Protein AF-A0A2H9MM82-F1 (afdb_monomer)

Foldseek 3Di:
DVVVLVVVLVVLLVVVVVVLVVPVVVVVCVLVVLLVVLVVLVVVVCVVVDQADPVCVVVPRGPSLVVLVVSLLVQLLCLLLCQLQVVLVVCVVVVNNVVVVPDPHDPVSVLVSSNVSSNVVSVVSSVVSVVCCCPVVVDDDDDDDPVNVVVSVVSSVVSSVNSVVVSVVSVVVVD

Secondary structure (DSSP, 8-state):
-HHHHHHHHHHHHHHHHHHHHH-HHHHHHHHHHHHHHHHHHHHHHHTTS-SB-GGGGGGTSBHHHHHHHHHHHHHHHHHHHHHHHHHHHHHHHTT-HHHHHHSS--HHHHHHHHHHHHHHHHHHHHHHHHHHHHHHH---PPPPPHHHHHHHHHHHHHHHHHHHHHHHHHHHHT-

pLDDT: mean 84.04, std 7.5, range [49.97, 93.38]

Mean predicted aligned error: 6.63 Å

Structure (mmCIF, N/CA/C/O backbone):
data_AF-A0A2H9MM82-F1
#
_entry.id   AF-A0A2H9MM82-F1
#
loop_
_atom_site.group_PDB
_atom_site.id
_atom_site.type_symbol
_atom_site.label_atom_id
_atom_site.label_alt_id
_atom_site.label_comp_id
_atom_site.label_asym_id
_atom_site.label_entity_id
_atom_site.label_seq_id
_atom_site.pdbx_PDB_ins_code
_atom_site.Cartn_x
_atom_site.Cartn_y
_atom_site.Cartn_z
_atom_site.occupancy
_atom_site.B_iso_or_equiv
_atom_site.auth_seq_id
_atom_site.auth_comp_id
_atom_site.auth_asym_id
_atom_site.auth_atom_id
_atom_site.pdbx_PDB_model_num
ATOM 1 N N . MET A 1 1 ? -3.958 -15.577 27.219 1.00 61.44 1 MET A N 1
ATOM 2 C CA . MET A 1 1 ? -3.515 -14.162 27.209 1.00 61.44 1 MET A CA 1
ATOM 3 C C . MET A 1 1 ? -2.791 -13.770 25.916 1.00 61.44 1 MET A C 1
ATOM 5 O O . MET A 1 1 ? -3.346 -12.961 25.195 1.00 61.44 1 MET A O 1
ATOM 9 N N . MET A 1 2 ? -1.621 -14.330 25.552 1.00 60.72 2 MET A N 1
ATOM 10 C CA . MET A 1 2 ? -0.983 -14.024 24.243 1.00 60.72 2 MET A CA 1
ATOM 11 C C . MET A 1 2 ? -1.709 -14.651 23.041 1.00 60.72 2 MET A C 1
ATOM 13 O O . MET A 1 2 ? -1.851 -14.013 22.003 1.00 60.72 2 MET A O 1
ATOM 17 N N . VAL A 1 3 ? -2.210 -15.881 23.194 1.00 71.56 3 VAL A N 1
ATOM 18 C CA . VAL A 1 3 ? -2.953 -16.595 22.136 1.00 71.56 3 VAL A CA 1
ATOM 19 C C . VAL A 1 3 ? -4.253 -15.867 21.771 1.00 71.56 3 VAL A C 1
ATOM 21 O O . VAL A 1 3 ? -4.631 -15.814 20.602 1.00 71.56 3 VAL A O 1
ATOM 24 N N . ASP A 1 4 ? -4.900 -15.236 22.754 1.00 78.06 4 ASP A N 1
ATOM 25 C CA . ASP A 1 4 ? -6.118 -14.451 22.537 1.00 78.06 4 ASP A CA 1
ATOM 26 C C . ASP A 1 4 ? -5.850 -13.202 21.693 1.00 78.06 4 ASP A C 1
ATOM 28 O O . ASP A 1 4 ? -6.640 -12.885 20.807 1.00 78.06 4 ASP A O 1
ATOM 32 N N . GLU A 1 5 ? -4.721 -12.520 21.909 1.00 78.44 5 GLU A N 1
ATOM 33 C CA . GLU A 1 5 ? -4.333 -11.348 21.113 1.00 78.44 5 GLU A CA 1
ATOM 34 C C . GLU A 1 5 ? -4.031 -11.726 19.658 1.00 78.44 5 GLU A C 1
ATOM 36 O O . GLU A 1 5 ? -4.500 -11.053 18.743 1.00 78.44 5 GLU A O 1
ATOM 41 N N . ILE A 1 6 ? -3.343 -12.850 19.420 1.00 81.44 6 ILE A N 1
ATOM 42 C CA . ILE A 1 6 ? -3.103 -13.362 18.059 1.00 81.44 6 ILE A CA 1
ATOM 43 C C . ILE A 1 6 ? -4.431 -13.694 17.369 1.00 81.44 6 ILE A C 1
ATOM 45 O O . ILE A 1 6 ? -4.636 -13.361 16.199 1.00 81.44 6 ILE A O 1
ATOM 49 N N . ARG A 1 7 ? -5.376 -14.303 18.099 1.00 85.12 7 ARG A N 1
ATOM 50 C CA . ARG A 1 7 ? -6.712 -14.582 17.564 1.00 85.12 7 ARG A CA 1
ATOM 51 C C . ARG A 1 7 ? -7.434 -13.293 17.180 1.00 85.12 7 ARG A C 1
ATOM 53 O O . ARG A 1 7 ? -8.048 -13.251 16.117 1.00 85.12 7 ARG A O 1
ATOM 60 N N . LYS A 1 8 ? 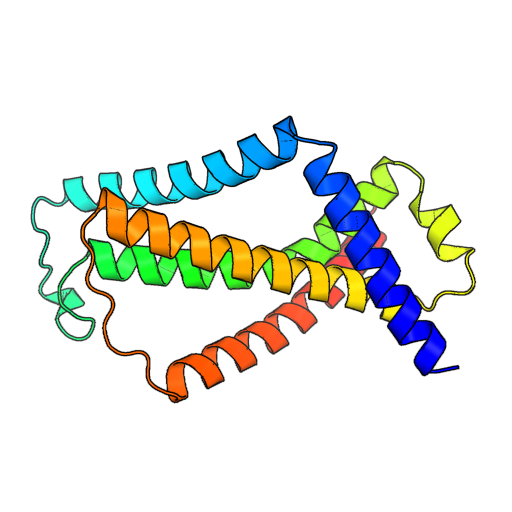-7.344 -12.244 18.004 1.00 85.62 8 LYS A N 1
ATOM 61 C CA . LYS A 1 8 ? -7.934 -10.929 17.705 1.00 85.62 8 LYS A CA 1
ATOM 62 C C . LYS A 1 8 ? -7.356 -10.341 16.420 1.00 85.62 8 LYS A C 1
ATOM 64 O O . LYS A 1 8 ? -8.144 -9.937 15.572 1.00 85.62 8 LYS A O 1
ATOM 69 N N . VAL A 1 9 ? -6.035 -10.382 16.221 1.00 85.69 9 VAL A N 1
ATOM 70 C CA . VAL A 1 9 ? -5.399 -9.941 14.961 1.00 85.69 9 VAL A CA 1
ATOM 71 C C . VAL A 1 9 ? -6.017 -10.651 13.753 1.00 85.69 9 VAL A C 1
ATOM 73 O O . VAL A 1 9 ? -6.421 -9.998 12.794 1.00 85.69 9 VAL A O 1
ATOM 76 N N . GLY A 1 10 ? -6.181 -11.976 13.821 1.00 85.88 10 GLY A N 1
ATOM 77 C CA . GLY A 1 10 ? -6.835 -12.743 12.755 1.00 85.88 10 GLY A CA 1
ATOM 78 C C . GLY A 1 10 ? -8.291 -12.328 12.497 1.00 85.88 10 GLY A C 1
ATOM 79 O O . GLY A 1 10 ? -8.729 -12.290 11.347 1.00 85.88 10 GLY A O 1
ATOM 80 N N . VAL A 1 11 ? -9.043 -11.971 13.545 1.00 88.06 11 VAL A N 1
ATOM 81 C CA . VAL A 1 11 ? -10.419 -11.463 13.406 1.00 88.06 11 VAL A CA 1
ATOM 82 C C . VAL A 1 11 ? -10.447 -10.088 12.736 1.00 88.06 11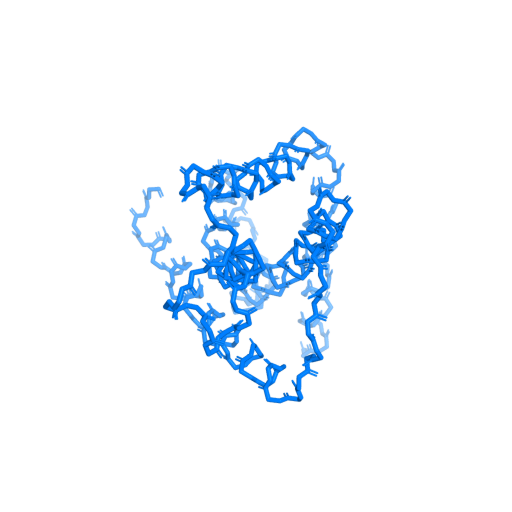 VAL A C 1
ATOM 84 O O . VAL A 1 11 ? -11.281 -9.885 11.853 1.00 88.06 11 VAL A O 1
ATOM 87 N N . PHE A 1 12 ? -9.537 -9.178 13.095 1.00 86.00 12 PHE A N 1
ATOM 88 C CA . PHE A 1 12 ? -9.406 -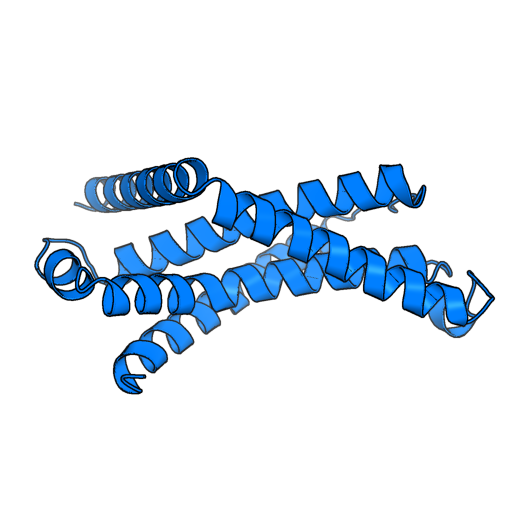7.871 12.438 1.00 86.00 12 PHE A CA 1
ATOM 89 C C . PHE A 1 12 ? -9.103 -8.033 10.946 1.00 86.00 12 PHE A C 1
ATOM 91 O O . PHE A 1 12 ? -9.839 -7.511 10.117 1.00 86.00 12 PHE A O 1
ATOM 98 N N . ILE A 1 13 ? -8.137 -8.884 10.593 1.00 87.19 13 ILE A N 1
ATOM 99 C CA . ILE A 1 13 ? -7.808 -9.167 9.189 1.00 87.19 13 ILE A CA 1
ATOM 100 C C . ILE A 1 13 ? -9.031 -9.710 8.436 1.00 87.19 13 ILE A C 1
ATOM 102 O O . ILE A 1 13 ? -9.354 -9.245 7.343 1.00 87.19 13 ILE A O 1
ATOM 106 N N . LYS A 1 14 ? -9.764 -10.669 9.019 1.00 89.69 14 LYS A N 1
ATOM 107 C CA . LYS A 1 14 ? -10.983 -11.219 8.403 1.00 89.69 14 LYS A CA 1
ATOM 108 C C . LYS A 1 14 ? -12.066 -10.151 8.213 1.00 89.69 14 LYS A C 1
ATOM 110 O O . LYS A 1 14 ? -12.764 -10.166 7.198 1.00 89.69 14 LYS A O 1
ATOM 115 N N . ARG A 1 15 ? -12.225 -9.247 9.183 1.00 89.19 15 ARG A N 1
ATOM 116 C CA . ARG A 1 15 ? -13.144 -8.105 9.110 1.00 89.19 15 ARG A CA 1
ATOM 117 C C . ARG A 1 15 ? -12.761 -7.189 7.951 1.00 89.19 15 ARG A C 1
ATOM 119 O O . ARG A 1 15 ? -13.624 -6.895 7.129 1.00 89.19 15 ARG A O 1
ATOM 126 N N . ASP A 1 16 ? -11.494 -6.807 7.853 1.00 86.12 16 ASP A N 1
ATOM 127 C CA . ASP A 1 16 ? -11.012 -5.874 6.832 1.00 86.12 16 ASP A CA 1
ATOM 128 C C . ASP A 1 16 ? -11.130 -6.475 5.422 1.00 86.12 16 ASP A C 1
ATOM 130 O O . ASP A 1 16 ? -11.606 -5.811 4.502 1.00 86.12 16 ASP A O 1
ATOM 134 N N . PHE A 1 17 ? -10.865 -7.776 5.259 1.00 86.38 17 PHE A N 1
ATOM 135 C CA . PHE A 1 17 ? -11.171 -8.485 4.011 1.00 86.38 17 PHE A CA 1
ATOM 136 C C . PHE A 1 17 ? -12.664 -8.481 3.677 1.00 86.38 17 PHE A C 1
ATOM 138 O O . PHE A 1 17 ? -13.043 -8.263 2.527 1.00 86.38 17 PHE A O 1
ATOM 145 N N . ARG A 1 18 ? -13.539 -8.711 4.661 1.00 89.06 18 ARG A N 1
ATOM 146 C CA . ARG A 1 18 ? -14.989 -8.684 4.431 1.00 89.06 18 ARG A CA 1
ATOM 147 C C . ARG A 1 18 ? -15.458 -7.297 3.995 1.00 89.06 18 ARG A C 1
ATOM 149 O O . ARG A 1 18 ? -16.291 -7.211 3.096 1.00 89.06 18 ARG A O 1
ATOM 156 N N . ILE A 1 19 ? -14.921 -6.236 4.594 1.00 86.25 19 ILE A N 1
ATOM 157 C CA . ILE A 1 19 ? -15.172 -4.849 4.184 1.00 86.25 19 ILE A CA 1
ATOM 158 C C . ILE A 1 19 ? -14.731 -4.671 2.729 1.00 86.25 19 ILE A C 1
ATOM 160 O O . ILE A 1 19 ? -15.543 -4.289 1.889 1.00 86.25 19 ILE A O 1
ATOM 164 N N . LEU A 1 20 ? -13.497 -5.059 2.408 1.00 84.50 20 LEU A N 1
ATOM 165 C CA . LEU A 1 20 ? -12.929 -4.950 1.068 1.00 84.50 20 LEU A CA 1
ATOM 166 C C . LEU A 1 20 ? -13.802 -5.633 -0.005 1.00 84.50 20 LEU A C 1
ATOM 168 O O . LEU A 1 20 ? -14.089 -5.037 -1.040 1.00 84.50 20 LEU A O 1
ATOM 172 N N . PHE A 1 21 ? -14.285 -6.852 0.256 1.00 84.69 21 PHE A N 1
ATOM 173 C CA . PHE A 1 21 ? -15.160 -7.580 -0.674 1.00 84.69 21 PHE A CA 1
ATOM 174 C C . PHE A 1 21 ? -16.596 -7.040 -0.735 1.00 84.69 21 PHE A C 1
ATOM 176 O O . PHE A 1 21 ? -17.262 -7.196 -1.760 1.00 84.69 21 PHE A O 1
ATOM 183 N N . THR A 1 22 ? -17.087 -6.417 0.340 1.00 90.12 22 THR A N 1
ATOM 184 C CA . THR A 1 22 ? -18.432 -5.820 0.377 1.00 90.12 22 THR A CA 1
ATOM 185 C C . THR A 1 22 ? -18.464 -4.520 -0.427 1.00 90.12 22 THR A C 1
ATOM 187 O O . THR A 1 22 ? -19.365 -4.313 -1.240 1.00 90.12 22 THR A O 1
ATOM 190 N N . TYR A 1 23 ? -17.444 -3.671 -0.278 1.00 85.19 23 TYR A N 1
ATOM 191 C CA . TYR A 1 23 ? -17.306 -2.409 -1.010 1.00 85.19 23 TYR A CA 1
ATOM 192 C C . TYR A 1 23 ? -16.661 -2.619 -2.384 1.00 85.19 23 TYR A C 1
ATOM 194 O O . TYR A 1 23 ? -15.590 -2.093 -2.689 1.00 85.19 23 TYR A O 1
ATOM 202 N N . ARG A 1 24 ? -17.358 -3.369 -3.244 1.00 87.31 24 ARG A N 1
ATOM 203 C CA . ARG A 1 24 ? -16.904 -3.749 -4.593 1.00 87.31 24 ARG A CA 1
ATOM 204 C C . ARG A 1 24 ? -16.424 -2.569 -5.438 1.00 87.31 24 ARG A C 1
ATOM 206 O O . ARG A 1 24 ? -15.426 -2.702 -6.131 1.00 87.31 24 ARG A O 1
ATOM 213 N N . LEU A 1 25 ? -17.101 -1.420 -5.360 1.00 89.50 25 LEU A N 1
ATOM 214 C CA . LEU A 1 25 ? -16.710 -0.225 -6.112 1.00 89.50 25 LEU A CA 1
ATOM 215 C C . LEU A 1 25 ? -15.373 0.336 -5.618 1.00 89.50 25 LEU A C 1
ATOM 217 O O . LEU A 1 25 ? -14.491 0.594 -6.428 1.00 89.50 25 LEU A O 1
ATOM 221 N N . ALA A 1 26 ? -15.192 0.470 -4.302 1.00 85.19 26 ALA A N 1
ATOM 222 C CA . ALA A 1 26 ? -13.936 0.954 -3.729 1.00 85.19 26 ALA A CA 1
ATOM 223 C C . ALA A 1 26 ? -12.771 0.011 -4.062 1.00 85.19 26 ALA A C 1
ATOM 225 O O . ALA A 1 26 ? -11.701 0.469 -4.458 1.00 85.19 26 ALA A O 1
ATOM 226 N N . PHE A 1 27 ? -13.014 -1.300 -3.975 1.00 84.50 27 PHE A N 1
ATOM 227 C CA . PHE A 1 27 ? -12.074 -2.328 -4.406 1.00 84.50 27 PHE A CA 1
ATOM 228 C C . PHE A 1 27 ? -11.697 -2.139 -5.879 1.00 84.50 27 PHE A C 1
ATOM 230 O O . PHE A 1 27 ? -10.539 -1.868 -6.181 1.00 84.50 27 PHE A O 1
ATOM 237 N N . SER A 1 28 ? -12.663 -2.197 -6.799 1.00 88.25 28 SER A N 1
ATOM 238 C CA . SER A 1 28 ? -12.408 -2.072 -8.237 1.00 88.25 28 SER A CA 1
ATOM 239 C C . SER A 1 28 ? -11.695 -0.771 -8.604 1.00 88.25 28 SER A C 1
ATOM 241 O O . SER A 1 28 ? -10.751 -0.811 -9.388 1.00 88.25 28 SER A O 1
ATOM 243 N N . THR A 1 29 ? -12.077 0.363 -8.014 1.00 89.50 29 THR A N 1
ATOM 244 C CA . THR A 1 29 ? -11.416 1.653 -8.259 1.00 89.50 29 THR A CA 1
ATOM 245 C C . THR A 1 29 ? -9.973 1.661 -7.760 1.00 89.50 29 THR A C 1
ATOM 247 O O . THR A 1 29 ? -9.104 2.183 -8.453 1.00 89.50 29 THR A O 1
ATOM 250 N N . ALA A 1 30 ? -9.683 1.052 -6.606 1.00 85.88 30 ALA A N 1
ATOM 251 C CA . ALA A 1 30 ? -8.314 0.930 -6.108 1.00 85.88 30 ALA A CA 1
ATOM 252 C C . ALA A 1 30 ? -7.444 0.083 -7.052 1.00 85.88 30 ALA A C 1
ATOM 254 O O . ALA A 1 30 ? -6.342 0.500 -7.408 1.00 85.88 30 ALA A O 1
ATOM 255 N N . PHE A 1 31 ? -7.955 -1.062 -7.522 1.00 84.31 31 PHE A N 1
ATOM 256 C CA . PHE A 1 31 ? -7.228 -1.918 -8.470 1.00 84.31 31 PHE A CA 1
ATOM 257 C C . PHE A 1 31 ? -7.005 -1.242 -9.814 1.00 84.31 31 PHE A C 1
ATOM 259 O O . PHE A 1 31 ? -5.883 -1.240 -10.321 1.00 84.31 31 PHE A O 1
ATOM 266 N N . LEU A 1 32 ? -8.050 -0.636 -10.377 1.00 90.25 32 LEU A N 1
ATOM 267 C CA . LEU A 1 32 ? -7.932 0.114 -11.620 1.00 90.25 32 LEU A CA 1
ATOM 268 C C . LEU A 1 32 ? -6.944 1.265 -11.460 1.00 90.25 32 LEU A C 1
ATOM 270 O O . LEU A 1 32 ? -6.098 1.435 -12.325 1.00 90.25 32 LEU A O 1
ATOM 274 N N . GLY A 1 33 ? -6.981 2.000 -10.348 1.00 89.44 33 GLY A N 1
ATOM 275 C CA . GLY A 1 33 ? -6.048 3.093 -10.081 1.00 89.44 33 GLY A CA 1
ATOM 276 C C . GLY A 1 33 ? -4.585 2.647 -10.107 1.00 89.44 33 GLY A C 1
ATOM 277 O O . GLY A 1 33 ? -3.763 3.295 -10.751 1.00 89.44 33 GLY A O 1
ATOM 278 N N . ILE A 1 34 ? -4.269 1.514 -9.475 1.00 86.56 34 ILE A N 1
ATOM 279 C CA . ILE A 1 34 ? -2.913 0.943 -9.467 1.00 86.56 34 ILE A CA 1
ATOM 280 C C . ILE A 1 34 ? -2.473 0.546 -10.887 1.00 86.56 34 ILE A C 1
ATOM 282 O O . ILE A 1 34 ? -1.362 0.869 -11.306 1.00 86.56 34 ILE A O 1
ATOM 286 N N . ILE A 1 35 ? -3.354 -0.100 -11.656 1.00 87.31 35 ILE A N 1
ATOM 287 C CA . ILE A 1 35 ? -3.071 -0.503 -13.041 1.00 87.31 35 ILE A CA 1
ATOM 288 C C . ILE A 1 35 ? -2.895 0.729 -13.937 1.00 87.31 35 ILE A C 1
ATOM 290 O O . ILE A 1 35 ? -1.900 0.831 -14.647 1.00 87.31 35 ILE A O 1
ATOM 294 N N . PHE A 1 36 ? -3.814 1.694 -13.879 1.00 90.19 36 PHE A N 1
ATOM 295 C CA . PHE A 1 36 ? -3.733 2.939 -14.644 1.00 90.19 36 PHE A CA 1
ATOM 296 C C . PHE A 1 36 ? -2.465 3.727 -14.319 1.00 90.19 36 PHE A C 1
ATOM 298 O O . PHE A 1 36 ? -1.856 4.281 -15.230 1.00 90.19 36 PHE A O 1
ATOM 305 N N . ASN A 1 37 ? -2.034 3.749 -13.055 1.00 88.38 37 ASN A N 1
ATOM 306 C CA . ASN A 1 37 ? -0.778 4.383 -12.666 1.00 88.38 37 ASN A CA 1
ATOM 307 C C . ASN A 1 37 ? 0.429 3.711 -13.339 1.00 88.38 37 ASN A C 1
ATOM 309 O O . ASN A 1 37 ? 1.276 4.407 -13.898 1.00 88.38 37 ASN A O 1
ATOM 313 N N . LEU A 1 38 ? 0.471 2.374 -13.366 1.00 85.62 38 LEU A N 1
ATOM 314 C CA . LEU A 1 38 ? 1.509 1.638 -14.088 1.00 85.62 38 LEU A CA 1
ATOM 315 C C . LEU A 1 38 ? 1.478 1.956 -15.590 1.00 85.62 38 LEU A C 1
ATOM 317 O O . LEU A 1 38 ? 2.514 2.278 -16.168 1.00 85.62 38 LEU A O 1
ATOM 321 N N . PHE A 1 39 ? 0.302 1.906 -16.221 1.00 87.12 39 PHE A N 1
ATOM 322 C CA . PHE A 1 39 ? 0.145 2.235 -17.641 1.00 87.12 39 PHE A CA 1
ATOM 323 C C . PHE A 1 39 ? 0.626 3.649 -17.950 1.00 87.12 39 PHE A C 1
ATOM 325 O O . PHE A 1 39 ? 1.362 3.842 -18.912 1.00 87.12 39 PHE A O 1
ATOM 332 N N . TYR A 1 40 ? 0.257 4.624 -17.123 1.00 88.19 40 TYR A N 1
ATOM 333 C CA . TYR A 1 40 ? 0.708 6.002 -17.264 1.00 88.19 40 TYR A CA 1
ATOM 334 C C . TYR A 1 40 ? 2.239 6.102 -17.247 1.00 88.19 40 TYR A C 1
ATOM 336 O O . TYR A 1 40 ? 2.819 6.725 -18.134 1.00 88.19 40 TYR A O 1
ATOM 344 N N . LEU A 1 41 ? 2.901 5.441 -16.292 1.00 83.50 41 LEU A N 1
ATOM 345 C CA . LEU A 1 41 ? 4.364 5.439 -16.191 1.00 83.50 41 LEU A CA 1
ATOM 346 C C . LEU A 1 41 ? 5.034 4.771 -17.399 1.00 83.50 41 LEU A C 1
ATOM 348 O O . LEU A 1 41 ? 6.036 5.277 -17.905 1.00 83.50 41 LEU A O 1
ATOM 352 N N . VAL A 1 42 ? 4.481 3.659 -17.889 1.00 82.19 42 VAL A N 1
ATOM 353 C CA . VAL A 1 42 ? 5.027 2.965 -19.064 1.00 82.19 42 VAL A CA 1
ATOM 354 C C . VAL A 1 42 ? 4.813 3.776 -20.344 1.00 82.19 42 VAL A C 1
ATOM 356 O O . VAL A 1 42 ? 5.738 3.898 -21.146 1.00 82.19 42 VAL A O 1
ATOM 359 N N . LEU A 1 43 ? 3.634 4.378 -20.526 1.00 83.19 43 LEU A N 1
ATOM 360 C CA . LEU A 1 43 ? 3.351 5.259 -21.661 1.00 83.19 43 LEU A CA 1
ATOM 361 C C . LEU A 1 43 ? 4.281 6.471 -21.659 1.00 83.19 43 LEU A C 1
ATOM 363 O O . LEU A 1 43 ? 4.870 6.783 -22.692 1.00 83.19 43 LEU A O 1
ATOM 367 N N . PHE A 1 44 ? 4.486 7.094 -20.49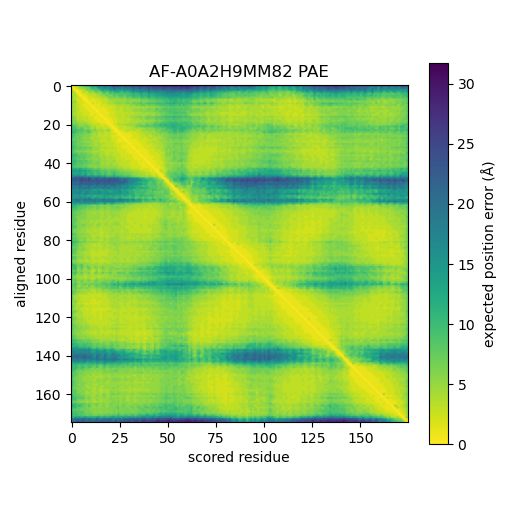9 1.00 82.44 44 PHE A N 1
ATOM 368 C CA . PHE A 1 44 ? 5.462 8.169 -20.340 1.00 82.44 44 PHE A CA 1
ATOM 369 C C . PHE A 1 44 ? 6.871 7.714 -20.745 1.00 82.44 44 PHE A C 1
ATOM 371 O O . PHE A 1 44 ? 7.565 8.407 -21.482 1.00 82.44 44 PHE A O 1
ATOM 378 N N . GLY A 1 45 ? 7.263 6.502 -20.351 1.00 77.00 45 GLY A N 1
ATOM 379 C CA . GLY A 1 45 ? 8.499 5.861 -20.792 1.00 77.00 45 GLY A CA 1
ATOM 380 C C . GLY A 1 45 ? 8.641 5.698 -22.295 1.00 77.00 45 GLY A C 1
ATOM 381 O O . GLY A 1 45 ? 9.688 5.986 -22.870 1.00 77.00 45 GLY A O 1
ATOM 382 N N . SER A 1 46 ? 7.568 5.254 -22.943 1.00 74.62 46 SER A N 1
ATOM 383 C CA . SER A 1 46 ? 7.557 5.020 -24.386 1.00 74.62 46 SER A CA 1
ATOM 384 C C . SER A 1 46 ? 7.748 6.301 -25.210 1.00 74.62 46 SER A C 1
ATOM 386 O O . SER A 1 46 ? 8.203 6.224 -26.349 1.00 74.62 46 SER A O 1
ATOM 388 N N . MET A 1 47 ? 7.495 7.483 -24.629 1.00 76.38 47 MET A N 1
ATOM 389 C CA . MET A 1 47 ? 7.728 8.774 -25.292 1.00 76.38 47 MET A CA 1
ATOM 390 C C . MET A 1 47 ? 9.209 9.033 -25.599 1.00 76.38 47 MET A C 1
ATOM 392 O O . MET A 1 47 ? 9.512 9.783 -26.523 1.00 76.38 47 MET A O 1
ATOM 396 N N . PHE A 1 48 ? 10.134 8.399 -24.873 1.00 73.06 48 PHE A N 1
ATOM 397 C CA . PHE A 1 48 ? 11.574 8.542 -25.109 1.00 73.06 48 PHE A CA 1
ATOM 398 C C . PHE A 1 48 ? 12.079 7.736 -26.321 1.00 73.06 48 PHE A C 1
ATOM 400 O O . PHE A 1 48 ? 13.265 7.790 -26.642 1.00 73.06 48 PHE A O 1
ATOM 407 N N . GLY A 1 49 ? 11.198 7.009 -27.022 1.00 62.12 49 GLY A N 1
ATOM 408 C CA . GLY A 1 49 ? 11.442 6.407 -28.341 1.00 62.12 49 GLY A CA 1
ATOM 409 C C . GLY A 1 49 ? 12.393 5.205 -28.370 1.00 62.12 49 GLY A C 1
ATOM 410 O O . GLY A 1 49 ? 12.310 4.393 -29.287 1.00 62.12 49 GLY A O 1
ATOM 411 N N . SER A 1 50 ? 13.254 5.047 -27.364 1.00 63.94 50 SER A N 1
ATOM 412 C CA . SER A 1 50 ? 14.200 3.937 -27.238 1.00 63.94 50 SER A CA 1
ATOM 413 C C . SER A 1 50 ? 13.886 3.128 -25.987 1.00 63.94 50 SER A C 1
ATOM 415 O O . SER A 1 50 ? 13.866 3.661 -24.880 1.00 63.94 50 SER A O 1
ATOM 417 N N . ARG A 1 51 ? 13.640 1.828 -26.168 1.00 65.06 51 ARG A N 1
ATOM 418 C CA . ARG A 1 51 ? 13.426 0.884 -25.061 1.00 65.06 51 ARG A CA 1
ATOM 419 C C . ARG A 1 51 ? 14.709 0.648 -24.256 1.00 65.06 51 ARG A C 1
ATOM 421 O O . ARG A 1 51 ? 14.644 0.381 -23.058 1.00 65.06 51 ARG A O 1
ATOM 428 N N . GLU A 1 52 ? 15.851 0.807 -24.921 1.00 64.69 52 GLU A N 1
ATOM 429 C CA . GLU A 1 52 ? 17.178 0.678 -24.337 1.00 64.69 52 GLU A CA 1
ATOM 430 C C . GLU A 1 52 ? 17.795 2.052 -24.080 1.00 64.69 52 GLU A C 1
ATOM 432 O O . GLU A 1 52 ? 18.005 2.844 -24.999 1.00 64.69 52 GLU A O 1
ATOM 437 N N . LEU A 1 53 ? 18.091 2.335 -22.813 1.00 70.56 53 LEU A N 1
ATOM 438 C CA . LEU A 1 53 ? 18.861 3.509 -22.412 1.00 70.56 53 LEU A CA 1
ATOM 439 C C . LEU A 1 53 ? 20.248 3.059 -21.957 1.00 70.56 53 LEU A C 1
ATOM 441 O O . LEU A 1 53 ? 20.368 2.230 -21.055 1.00 70.56 53 LEU A O 1
ATOM 445 N N . SER A 1 54 ? 21.303 3.688 -22.481 1.00 70.56 54 SER A N 1
ATOM 446 C CA . SER A 1 54 ? 22.689 3.399 -22.076 1.00 70.56 54 SER A CA 1
ATOM 447 C C . SER A 1 54 ? 22.926 3.599 -20.572 1.00 70.56 54 SER A C 1
ATOM 449 O O . SER A 1 54 ? 23.742 2.909 -19.971 1.00 70.56 54 SER A O 1
ATOM 451 N N . ALA A 1 55 ? 22.171 4.496 -19.928 1.00 73.62 55 ALA A N 1
ATOM 452 C CA . ALA A 1 55 ? 22.220 4.698 -18.478 1.00 73.62 55 ALA A CA 1
ATOM 453 C C . ALA A 1 55 ? 21.662 3.507 -17.666 1.00 73.62 55 ALA A C 1
ATOM 455 O O . ALA A 1 55 ? 21.990 3.361 -16.491 1.00 73.62 55 ALA A O 1
ATOM 456 N N . LEU A 1 56 ? 20.834 2.652 -18.278 1.00 72.88 56 LEU A N 1
ATOM 457 C CA . LEU A 1 56 ? 20.192 1.500 -17.639 1.00 72.88 56 LEU A CA 1
ATOM 458 C C . LEU A 1 56 ? 20.882 0.162 -17.926 1.00 72.88 56 LEU A C 1
ATOM 460 O O . LEU A 1 56 ? 20.447 -0.860 -17.398 1.00 72.88 56 LEU A O 1
ATOM 464 N N . LEU A 1 57 ? 21.985 0.153 -18.678 1.00 72.81 57 LEU A N 1
ATOM 465 C CA . LEU A 1 57 ? 22.812 -1.039 -18.907 1.00 72.81 57 LEU A CA 1
ATOM 466 C C . LEU A 1 57 ? 23.127 -1.849 -17.627 1.00 72.81 57 LEU A C 1
ATOM 468 O O . LEU A 1 57 ? 22.943 -3.066 -17.663 1.00 72.81 57 LEU A O 1
ATOM 472 N N . PRO A 1 58 ? 23.509 -1.247 -16.476 1.00 76.06 58 PRO A N 1
ATOM 473 C CA . PRO A 1 58 ? 23.761 -2.019 -15.252 1.00 76.06 58 PRO A CA 1
ATOM 474 C C . PRO A 1 58 ? 22.500 -2.624 -14.605 1.00 76.06 58 PRO A C 1
ATOM 476 O O . PRO A 1 58 ? 22.621 -3.486 -13.740 1.00 76.06 58 PRO A O 1
ATOM 479 N N . TYR A 1 59 ? 21.301 -2.201 -15.016 1.00 70.00 59 TYR A N 1
ATOM 480 C CA . TYR A 1 59 ? 20.012 -2.642 -14.466 1.00 70.00 59 TYR A CA 1
ATOM 481 C C . TYR A 1 59 ? 19.192 -3.504 -15.442 1.00 70.00 59 TYR A C 1
ATOM 483 O O . TYR A 1 59 ? 18.034 -3.805 -15.161 1.00 70.00 59 TYR A O 1
ATOM 491 N N . GLY A 1 60 ? 19.780 -3.913 -16.573 1.00 69.25 60 GLY A N 1
ATOM 492 C CA . GLY A 1 60 ? 19.137 -4.767 -17.580 1.00 69.25 60 GLY A CA 1
ATOM 493 C C . GLY A 1 60 ? 18.732 -4.058 -18.876 1.00 69.25 60 GLY A C 1
ATOM 494 O O . GLY A 1 60 ? 18.172 -4.701 -19.755 1.00 69.25 60 GLY A O 1
ATOM 495 N N . GLY A 1 61 ? 19.015 -2.760 -19.021 1.00 70.25 61 GLY A N 1
ATOM 496 C CA . GLY A 1 61 ? 18.859 -2.006 -20.272 1.00 70.25 61 GLY A CA 1
ATOM 497 C C . GLY A 1 61 ? 17.420 -1.626 -20.641 1.00 70.25 61 GLY A C 1
ATOM 498 O O . GLY A 1 61 ? 17.226 -0.548 -21.194 1.00 70.25 61 GLY A O 1
ATOM 499 N N . ASP A 1 62 ? 16.420 -2.441 -20.287 1.00 79.62 62 ASP A N 1
ATOM 500 C CA . ASP A 1 62 ? 15.005 -2.188 -20.590 1.00 79.62 62 ASP A CA 1
ATOM 501 C C . ASP A 1 62 ? 14.364 -1.217 -19.589 1.00 79.62 62 ASP A C 1
ATOM 503 O O . ASP A 1 62 ? 14.116 -1.541 -18.421 1.00 79.62 62 ASP A O 1
ATOM 507 N N . PHE A 1 63 ? 14.033 -0.023 -20.075 1.00 80.94 63 PHE A N 1
ATOM 508 C CA . PHE A 1 63 ? 13.373 1.017 -19.292 1.00 80.94 63 PHE A CA 1
ATOM 509 C C . PHE A 1 63 ? 12.035 0.559 -18.695 1.00 80.94 63 PHE A C 1
ATOM 511 O O . PHE A 1 63 ? 11.722 0.877 -17.545 1.00 80.94 63 PHE A O 1
ATOM 518 N N . ILE A 1 64 ? 11.249 -0.210 -19.456 1.00 81.00 64 ILE A N 1
ATOM 519 C CA . ILE A 1 64 ? 9.915 -0.658 -19.033 1.00 81.00 64 ILE A CA 1
ATOM 520 C C . ILE A 1 64 ? 10.041 -1.603 -17.840 1.00 81.00 64 ILE A C 1
ATOM 522 O O . ILE A 1 64 ? 9.356 -1.427 -16.833 1.00 81.00 64 ILE A O 1
ATOM 526 N N . SER A 1 65 ? 10.964 -2.561 -17.926 1.00 82.06 65 SER A N 1
ATOM 527 C CA . SER A 1 65 ? 11.275 -3.487 -16.837 1.00 82.06 65 SER A CA 1
ATOM 528 C C . SER A 1 65 ? 11.736 -2.754 -15.575 1.00 82.06 65 SER A C 1
ATOM 530 O O . SER A 1 65 ? 11.266 -3.057 -14.477 1.00 82.06 65 SER A O 1
ATOM 532 N N . TYR A 1 66 ? 12.599 -1.745 -15.725 1.00 83.19 66 TYR A N 1
ATOM 533 C CA . TYR A 1 66 ? 13.103 -0.952 -14.604 1.00 83.19 66 TYR A CA 1
ATOM 534 C C . TYR A 1 66 ? 11.996 -0.175 -13.883 1.00 83.19 66 TYR A C 1
ATOM 536 O O . TYR A 1 66 ? 11.854 -0.289 -12.662 1.00 83.19 66 TYR A O 1
ATOM 544 N N . ILE A 1 67 ? 11.176 0.576 -14.626 1.00 84.81 67 ILE A N 1
ATOM 545 C CA . ILE A 1 67 ? 10.054 1.324 -14.044 1.00 84.81 67 ILE A CA 1
ATOM 546 C C . ILE A 1 67 ? 9.052 0.390 -13.385 1.00 84.81 67 ILE A C 1
ATOM 548 O O . ILE A 1 67 ? 8.547 0.705 -12.310 1.00 84.81 67 ILE A O 1
ATOM 552 N N . LEU A 1 68 ? 8.762 -0.750 -14.006 1.00 85.62 68 LEU A N 1
ATOM 553 C CA . LEU A 1 68 ? 7.773 -1.680 -13.489 1.00 85.62 68 LEU A CA 1
ATOM 554 C C . LEU A 1 68 ? 8.215 -2.265 -12.143 1.00 85.62 68 LEU A C 1
ATOM 556 O O . LEU A 1 68 ? 7.459 -2.210 -11.176 1.00 85.62 68 LEU A O 1
ATOM 560 N N . VAL A 1 69 ? 9.459 -2.739 -12.039 1.00 86.81 69 VAL A N 1
ATOM 561 C CA . VAL A 1 69 ? 10.015 -3.244 -10.772 1.00 86.81 69 VAL A CA 1
ATOM 562 C C . VAL A 1 69 ? 10.091 -2.133 -9.720 1.00 86.81 69 VAL A C 1
ATOM 564 O O . VAL A 1 69 ? 9.703 -2.350 -8.570 1.00 86.81 69 VAL A O 1
ATOM 567 N N . GLY A 1 70 ? 10.530 -0.932 -10.107 1.00 87.44 70 GLY A N 1
ATOM 568 C CA . GLY A 1 70 ? 10.598 0.224 -9.212 1.00 87.44 70 GLY A CA 1
ATOM 569 C C . GLY A 1 70 ? 9.227 0.642 -8.674 1.00 87.44 70 GLY A C 1
ATOM 570 O O . GLY A 1 70 ? 9.071 0.840 -7.471 1.00 87.44 70 GLY A O 1
ATOM 571 N N . SER A 1 71 ? 8.217 0.708 -9.543 1.00 87.44 71 SER A N 1
ATOM 572 C CA . SER A 1 71 ? 6.834 1.046 -9.190 1.00 87.44 71 SER A CA 1
ATOM 573 C C . SER A 1 71 ? 6.222 0.012 -8.245 1.00 87.44 71 SER A C 1
ATOM 575 O O . SER A 1 71 ? 5.616 0.381 -7.240 1.00 87.44 71 SER A O 1
ATOM 577 N N . ILE A 1 72 ? 6.448 -1.280 -8.502 1.00 89.44 72 ILE A N 1
ATOM 578 C CA . ILE A 1 72 ? 5.988 -2.375 -7.639 1.00 89.44 72 ILE A CA 1
ATOM 579 C C . ILE A 1 72 ? 6.613 -2.272 -6.245 1.00 89.44 72 ILE A C 1
ATOM 581 O O . ILE A 1 72 ? 5.899 -2.329 -5.242 1.00 89.44 72 ILE A O 1
ATOM 585 N N . GLY A 1 73 ? 7.936 -2.095 -6.172 1.00 89.25 73 GLY A N 1
ATOM 586 C CA . GLY A 1 73 ? 8.649 -1.962 -4.901 1.00 89.25 73 GLY A CA 1
ATOM 587 C C . GLY A 1 73 ? 8.206 -0.728 -4.116 1.00 89.25 73 GLY A C 1
ATOM 588 O O . GLY A 1 73 ? 7.901 -0.825 -2.926 1.00 89.25 73 GLY A O 1
ATOM 589 N N . TRP A 1 74 ? 8.100 0.417 -4.792 1.00 89.75 74 TRP A N 1
ATOM 590 C CA . TRP A 1 74 ? 7.616 1.661 -4.198 1.00 89.75 74 TRP A CA 1
ATOM 591 C C . TRP A 1 74 ? 6.183 1.527 -3.678 1.00 89.75 74 TRP A C 1
ATOM 593 O O . TRP A 1 74 ? 5.906 1.853 -2.523 1.00 89.75 74 TRP A O 1
ATOM 603 N N . GLY A 1 75 ? 5.275 0.997 -4.500 1.00 89.00 75 GLY A N 1
ATOM 604 C CA . GLY A 1 75 ? 3.876 0.790 -4.136 1.00 89.00 75 GLY A CA 1
ATOM 605 C C . GLY A 1 75 ? 3.719 -0.137 -2.933 1.00 89.00 75 GLY A C 1
ATOM 606 O O . GLY A 1 75 ? 2.915 0.140 -2.043 1.00 89.00 75 GLY A O 1
ATOM 607 N N . PHE A 1 76 ? 4.530 -1.193 -2.850 1.00 90.38 76 PHE A N 1
ATOM 608 C CA . PHE A 1 76 ? 4.546 -2.095 -1.701 1.00 90.38 76 PHE A CA 1
ATOM 609 C C . PHE A 1 76 ? 4.969 -1.391 -0.406 1.00 90.38 76 PHE A C 1
ATOM 611 O O . PHE A 1 76 ? 4.261 -1.480 0.600 1.00 90.38 76 PHE A O 1
ATOM 618 N N . MET A 1 77 ? 6.084 -0.652 -0.433 1.00 91.75 77 MET A N 1
ATOM 619 C CA . MET A 1 77 ? 6.563 0.104 0.731 1.00 91.75 77 MET A CA 1
ATOM 620 C C . MET A 1 77 ? 5.538 1.148 1.182 1.00 91.75 77 MET A C 1
ATOM 622 O O . MET A 1 77 ? 5.221 1.241 2.370 1.00 91.75 77 MET A O 1
ATOM 626 N N . TRP A 1 78 ? 4.966 1.881 0.225 1.00 89.44 78 TRP A N 1
ATOM 627 C CA . TRP A 1 78 ? 3.946 2.890 0.486 1.00 89.44 78 TRP A CA 1
ATOM 628 C C . TRP A 1 78 ? 2.674 2.288 1.091 1.00 89.44 78 TRP A C 1
ATOM 630 O O . TRP A 1 78 ? 2.118 2.845 2.037 1.00 89.44 78 TRP A O 1
ATOM 640 N N . SER A 1 79 ? 2.237 1.123 0.601 1.00 88.56 79 SER A N 1
ATOM 641 C CA . SER A 1 79 ? 1.065 0.412 1.124 1.00 88.56 79 SER A CA 1
ATOM 642 C C . SER A 1 79 ? 1.242 0.029 2.593 1.00 88.56 79 SER A C 1
ATOM 644 O O . SER A 1 79 ? 0.331 0.233 3.391 1.00 88.56 79 SER A O 1
ATOM 646 N N . ILE A 1 80 ? 2.414 -0.490 2.974 1.00 89.94 80 ILE A N 1
ATOM 647 C CA . ILE A 1 80 ? 2.696 -0.864 4.369 1.00 89.94 80 ILE A CA 1
ATOM 648 C C . ILE A 1 80 ? 2.693 0.371 5.268 1.00 89.94 80 ILE A C 1
ATOM 650 O O . ILE A 1 80 ? 2.058 0.364 6.321 1.00 89.94 80 ILE A O 1
ATOM 654 N N . MET A 1 81 ? 3.385 1.431 4.847 1.00 90.62 81 MET A N 1
ATOM 655 C CA . MET A 1 81 ? 3.510 2.656 5.632 1.00 90.62 81 MET A CA 1
ATOM 656 C C . MET A 1 81 ? 2.159 3.369 5.805 1.00 90.62 81 MET A C 1
ATOM 658 O O . MET A 1 81 ? 1.837 3.834 6.894 1.00 90.62 81 MET A O 1
ATOM 662 N N . GLY A 1 82 ? 1.356 3.455 4.743 1.00 88.06 82 GLY A N 1
ATOM 663 C CA . GLY A 1 82 ? 0.112 4.226 4.736 1.00 88.06 82 GLY A CA 1
ATOM 664 C C . GLY A 1 82 ? -1.098 3.517 5.348 1.00 88.06 82 GLY A C 1
ATOM 665 O O . GLY A 1 82 ? -2.037 4.199 5.762 1.00 88.06 82 GLY A O 1
ATOM 666 N N . MET A 1 83 ? -1.103 2.177 5.419 1.00 89.06 83 MET A N 1
ATOM 667 C CA . MET A 1 83 ? -2.294 1.408 5.815 1.00 89.06 83 MET A CA 1
ATOM 668 C C . MET A 1 83 ? -2.764 1.723 7.238 1.00 89.06 83 MET A C 1
ATOM 670 O O . MET A 1 83 ? -3.964 1.803 7.498 1.00 89.06 83 MET A O 1
ATOM 674 N N . THR A 1 84 ? -1.835 1.921 8.171 1.00 87.50 84 THR A N 1
ATOM 675 C CA . THR A 1 84 ? -2.177 2.180 9.573 1.00 87.50 84 THR A CA 1
ATOM 676 C C . THR A 1 84 ? -2.882 3.524 9.730 1.00 87.50 84 THR A C 1
ATOM 678 O O . THR A 1 84 ? -3.962 3.583 10.314 1.00 87.50 84 THR A O 1
ATOM 681 N N . SER A 1 85 ? -2.327 4.592 9.150 1.00 89.19 85 SER A N 1
ATOM 682 C CA . SER A 1 85 ? -2.942 5.924 9.169 1.00 89.19 85 SER A CA 1
ATOM 683 C C . SER A 1 85 ? -4.276 5.965 8.425 1.00 89.19 85 SER A C 1
ATOM 685 O O . SER A 1 85 ? -5.226 6.580 8.909 1.00 89.19 85 SER A O 1
ATOM 687 N N . SER A 1 86 ? -4.384 5.302 7.269 1.00 88.12 86 SER A N 1
ATOM 688 C CA . SER A 1 86 ? -5.628 5.290 6.490 1.00 88.12 86 SER A CA 1
ATOM 689 C C . SER A 1 86 ? -6.750 4.539 7.208 1.00 88.12 86 SER A C 1
ATOM 691 O O . SER A 1 86 ? -7.869 5.051 7.279 1.00 88.12 86 SER A O 1
ATOM 693 N N . SER A 1 87 ? -6.444 3.379 7.795 1.00 87.94 87 SER A N 1
ATOM 694 C CA . SER A 1 87 ? -7.400 2.576 8.566 1.00 87.94 87 SER A CA 1
ATOM 695 C C . SER A 1 87 ? -7.879 3.341 9.793 1.00 87.94 87 SER A C 1
ATOM 697 O O . SER A 1 87 ? -9.076 3.427 10.049 1.00 87.94 87 SER A O 1
ATOM 699 N N . LEU A 1 88 ? -6.957 3.982 10.512 1.00 88.19 88 LEU A N 1
ATOM 700 C CA . LEU A 1 88 ? -7.292 4.744 11.707 1.00 88.19 88 LEU A CA 1
ATOM 701 C C . LEU A 1 88 ? -8.158 5.965 11.394 1.00 88.19 88 LEU A C 1
ATOM 703 O O . LEU A 1 88 ? -9.171 6.183 12.055 1.00 88.19 88 LEU A O 1
ATOM 707 N N . ARG A 1 89 ? -7.818 6.710 10.338 1.00 87.19 89 ARG A N 1
ATOM 708 C CA . ARG A 1 89 ? -8.636 7.830 9.867 1.00 87.19 89 ARG A CA 1
ATOM 709 C C . ARG A 1 89 ? -10.027 7.370 9.437 1.00 87.19 89 ARG A C 1
ATOM 711 O O . ARG A 1 89 ? -11.002 8.052 9.725 1.00 87.19 89 ARG A O 1
ATOM 718 N N . SER A 1 90 ? -10.139 6.212 8.785 1.00 87.75 90 SER A N 1
ATOM 719 C CA . SER A 1 90 ? -11.441 5.645 8.420 1.00 87.75 90 SER A CA 1
ATOM 720 C C . SER A 1 90 ? -12.298 5.355 9.655 1.00 87.75 90 SER A C 1
ATOM 722 O O . SER A 1 90 ? -13.468 5.722 9.680 1.00 87.75 90 SER A O 1
ATOM 724 N N . GLU A 1 91 ? -11.723 4.747 10.694 1.00 87.31 91 GLU A N 1
ATOM 725 C CA . GLU A 1 91 ? -12.431 4.450 11.950 1.00 87.31 91 GLU A CA 1
ATOM 726 C C . GLU A 1 91 ? -12.796 5.733 12.725 1.00 87.31 91 GLU A C 1
ATOM 728 O O . GLU A 1 91 ? -13.844 5.797 13.366 1.00 87.31 91 GLU A O 1
ATOM 733 N N . MET A 1 92 ? -11.973 6.787 12.644 1.00 88.06 92 MET A N 1
ATOM 734 C CA . MET A 1 92 ? -12.297 8.109 13.199 1.00 88.06 92 MET A CA 1
ATOM 735 C C . MET A 1 92 ? -13.470 8.762 12.460 1.00 88.06 92 MET A C 1
ATOM 737 O O . MET A 1 92 ? -14.412 9.222 13.099 1.00 88.06 92 MET A O 1
ATOM 741 N N . MET A 1 93 ? -13.454 8.751 11.124 1.00 87.75 93 MET A N 1
ATOM 742 C CA . MET A 1 93 ? -14.528 9.309 10.290 1.00 87.75 93 MET A CA 1
ATOM 743 C C . MET A 1 93 ? -15.857 8.567 10.468 1.00 87.75 93 MET A C 1
ATOM 745 O O . MET A 1 93 ? -16.920 9.172 10.368 1.00 87.75 93 MET A O 1
ATOM 749 N N . MET A 1 94 ? -15.807 7.261 10.741 1.00 87.25 94 MET A N 1
ATOM 750 C CA . MET A 1 94 ? -16.986 6.441 11.036 1.00 87.25 94 MET A CA 1
ATOM 751 C C . MET A 1 94 ? -17.453 6.546 12.498 1.00 87.25 94 MET A C 1
ATOM 753 O O . MET A 1 94 ? -18.519 6.029 12.825 1.00 87.25 94 MET A O 1
ATOM 757 N N . GLY A 1 95 ? -16.679 7.186 13.384 1.00 86.00 95 GLY A N 1
ATOM 758 C CA . GLY A 1 95 ? -16.977 7.278 14.819 1.00 86.00 95 GLY A CA 1
ATOM 759 C C . GLY A 1 95 ? -16.822 5.957 15.586 1.00 86.00 95 GLY A C 1
ATOM 760 O O . GLY A 1 95 ? -17.245 5.844 16.733 1.00 86.00 95 GLY A O 1
ATOM 761 N N . THR A 1 96 ? -16.219 4.936 14.978 1.00 88.81 96 THR A N 1
ATOM 762 C CA . THR A 1 96 ? -16.063 3.586 15.545 1.00 88.81 96 THR A CA 1
ATOM 763 C C . THR A 1 96 ? -14.795 3.432 16.379 1.00 88.81 96 THR A C 1
ATOM 765 O O . THR A 1 96 ? -14.694 2.497 17.175 1.00 88.81 96 THR A O 1
ATOM 768 N N . MET A 1 97 ? -13.846 4.366 16.254 1.00 85.25 97 MET A N 1
ATOM 769 C CA . MET A 1 97 ? -12.579 4.342 16.989 1.00 85.25 97 MET A CA 1
ATOM 770 C C . MET A 1 97 ? -12.785 4.254 18.510 1.00 85.25 97 MET A C 1
ATOM 772 O O . MET A 1 97 ? -12.153 3.424 19.162 1.00 85.25 97 MET A O 1
ATOM 776 N N . GLU A 1 98 ? -13.692 5.056 19.074 1.00 84.44 98 GLU A N 1
ATOM 777 C CA . GLU A 1 98 ? -13.965 5.064 20.518 1.00 84.44 98 GLU A CA 1
ATOM 778 C C . GLU A 1 98 ? -14.498 3.707 20.993 1.00 84.44 98 GLU A C 1
ATOM 780 O O . GLU A 1 98 ? -14.032 3.165 21.993 1.00 84.44 98 GLU A O 1
ATOM 785 N N . SER A 1 99 ? -15.402 3.096 20.223 1.00 86.94 99 SER A N 1
ATOM 786 C CA . SER A 1 99 ? -15.952 1.771 20.531 1.00 86.94 99 SER A CA 1
ATOM 787 C C . SER A 1 99 ? -14.877 0.675 20.498 1.00 86.94 99 SER A C 1
ATOM 789 O O . SER A 1 99 ? -14.825 -0.193 21.374 1.00 86.94 99 SER A O 1
ATOM 791 N N . ILE A 1 100 ? -13.957 0.745 19.531 1.00 85.75 100 ILE A N 1
ATOM 792 C CA . ILE A 1 100 ? -12.832 -0.191 19.426 1.00 85.75 100 ILE A CA 1
ATOM 793 C C . ILE A 1 100 ? -11.871 -0.026 20.612 1.00 85.75 100 ILE A C 1
ATOM 795 O O . ILE A 1 100 ? -11.421 -1.029 21.168 1.00 85.75 100 ILE A O 1
ATOM 799 N N . LEU A 1 101 ? -11.587 1.209 21.035 1.00 84.75 101 LEU A N 1
ATOM 800 C CA . LEU A 1 101 ? -10.703 1.499 22.171 1.00 84.75 101 LEU A CA 1
ATOM 801 C C . LEU A 1 101 ? -11.305 1.109 23.527 1.00 84.75 101 LEU A C 1
ATOM 803 O O . LEU A 1 101 ? -10.560 0.764 24.440 1.00 84.75 101 LEU A O 1
ATOM 807 N N . LEU A 1 102 ? -12.635 1.122 23.658 1.00 87.94 102 LEU A N 1
ATOM 808 C CA . LEU A 1 102 ? -13.342 0.642 24.853 1.00 87.94 102 LEU A CA 1
ATOM 809 C C . LEU A 1 102 ? -13.333 -0.889 24.980 1.00 87.94 102 LEU A C 1
ATOM 811 O O . LEU A 1 102 ? -13.631 -1.434 26.043 1.00 87.94 102 LEU A O 1
ATOM 815 N N . THR A 1 103 ? -12.993 -1.603 23.907 1.00 85.19 103 THR A N 1
ATOM 816 C CA . THR A 1 103 ? -12.866 -3.061 23.935 1.00 85.19 103 THR A CA 1
ATOM 817 C C . THR A 1 103 ? -11.590 -3.466 24.686 1.00 85.19 103 THR A C 1
ATOM 819 O O . THR A 1 103 ? -10.601 -2.741 24.690 1.00 85.19 103 THR A O 1
ATOM 822 N N . SER A 1 104 ? -11.556 -4.665 25.282 1.00 80.50 104 SER A N 1
ATOM 823 C CA . SER A 1 104 ? -10.371 -5.221 25.968 1.00 80.50 104 SER A CA 1
ATOM 824 C C . SER A 1 104 ? -9.248 -5.642 24.991 1.00 80.50 104 SER A C 1
ATOM 826 O O . SER A 1 104 ? -8.749 -6.769 25.023 1.00 80.50 104 SER A O 1
ATOM 828 N N . THR A 1 105 ? -8.870 -4.771 24.057 1.00 83.38 105 THR A N 1
ATOM 829 C CA . THR A 1 105 ? -7.843 -5.013 23.037 1.00 83.38 105 THR A CA 1
ATOM 830 C C . THR A 1 105 ? -6.736 -3.986 23.191 1.00 83.38 105 THR A C 1
ATOM 832 O O . THR A 1 105 ? -7.000 -2.790 23.274 1.00 83.38 105 THR A O 1
ATOM 835 N N . LYS A 1 106 ? -5.478 -4.432 23.230 1.00 84.06 106 LYS A N 1
ATOM 836 C CA . LYS A 1 106 ? -4.353 -3.496 23.328 1.00 84.06 106 LYS A CA 1
ATOM 837 C C . LYS A 1 106 ? -4.230 -2.694 22.032 1.00 84.06 106 LYS A C 1
ATOM 839 O O . LYS A 1 106 ? -4.358 -3.248 20.941 1.00 84.06 106 LYS A O 1
ATOM 844 N N . ILE A 1 107 ? -3.887 -1.413 22.153 1.00 83.25 107 ILE A N 1
ATOM 845 C CA . ILE A 1 107 ? -3.671 -0.518 21.003 1.00 83.25 107 ILE A CA 1
ATOM 846 C C . ILE A 1 107 ? -2.582 -1.075 20.074 1.00 83.25 107 ILE A C 1
ATOM 848 O O . ILE A 1 107 ? -2.739 -1.059 18.856 1.00 83.25 107 ILE A O 1
ATOM 852 N N . SER A 1 108 ? -1.516 -1.650 20.638 1.00 81.50 108 SER A N 1
ATOM 853 C CA . SER A 1 108 ? -0.442 -2.281 19.863 1.00 81.50 108 SER A CA 1
ATOM 854 C C . SER A 1 108 ? -0.932 -3.452 19.006 1.00 81.50 108 SER A C 1
ATOM 856 O O . SER A 1 108 ? -0.487 -3.597 17.871 1.00 81.50 108 SER A O 1
ATOM 858 N N . THR A 1 109 ? -1.881 -4.250 19.505 1.00 85.75 109 THR A N 1
ATOM 859 C CA . THR A 1 109 ? -2.492 -5.364 18.764 1.00 85.75 109 THR A CA 1
ATOM 860 C C . THR A 1 109 ? -3.312 -4.858 17.574 1.00 85.75 109 THR A C 1
ATOM 862 O O . THR A 1 109 ? -3.247 -5.442 16.495 1.00 85.75 109 THR A O 1
ATOM 865 N N . ILE A 1 110 ? -4.043 -3.750 17.742 1.00 86.12 110 ILE A N 1
ATOM 866 C CA . ILE A 1 110 ? -4.826 -3.113 16.667 1.00 86.12 110 ILE A CA 1
ATOM 867 C C . ILE A 1 110 ? -3.893 -2.557 15.585 1.00 86.12 110 ILE A C 1
ATOM 869 O O . ILE A 1 110 ? -4.081 -2.833 14.403 1.00 86.12 110 ILE A O 1
ATOM 873 N N . MET A 1 111 ? -2.846 -1.831 15.988 1.00 85.81 111 MET A N 1
ATOM 874 C CA . MET A 1 111 ? -1.842 -1.293 15.063 1.00 85.81 111 MET A CA 1
ATOM 875 C C . MET A 1 111 ? -1.140 -2.407 14.280 1.00 85.81 111 MET A C 1
ATOM 877 O O . MET A 1 111 ? -1.011 -2.312 13.063 1.00 85.81 111 MET A O 1
ATOM 881 N N . LEU A 1 112 ? -0.747 -3.494 14.954 1.00 86.12 112 LEU A N 1
ATOM 882 C CA . LEU A 1 112 ? -0.169 -4.665 14.293 1.00 86.12 112 LEU A CA 1
ATOM 883 C C . LEU A 1 112 ? -1.134 -5.288 13.282 1.00 86.12 112 LEU A C 1
ATOM 885 O O . LEU A 1 112 ? -0.701 -5.653 12.193 1.00 86.12 112 LEU A O 1
ATOM 889 N N . ALA A 1 113 ? -2.426 -5.386 13.603 1.00 88.19 113 ALA A N 1
ATOM 890 C CA . ALA A 1 113 ? -3.417 -5.930 12.682 1.00 88.19 113 ALA A CA 1
ATOM 891 C C . ALA A 1 113 ? -3.535 -5.097 11.395 1.00 88.19 113 ALA A C 1
ATOM 893 O O . ALA A 1 113 ? -3.484 -5.673 10.307 1.00 88.19 113 ALA A O 1
ATOM 894 N N . TYR A 1 114 ? -3.601 -3.765 11.500 1.00 88.75 114 TYR A N 1
ATOM 895 C CA . TYR A 1 114 ? -3.642 -2.878 10.329 1.00 88.75 114 TYR A CA 1
ATOM 896 C C . TYR A 1 114 ? -2.373 -2.965 9.486 1.00 88.75 114 TYR A C 1
ATOM 898 O O . TYR A 1 114 ? -2.445 -3.064 8.261 1.00 88.75 114 TYR A O 1
ATOM 906 N N . THR A 1 115 ? -1.207 -3.007 10.125 1.00 87.62 115 THR A N 1
ATOM 907 C CA . THR A 1 115 ? 0.067 -3.147 9.420 1.00 87.62 115 THR A CA 1
ATOM 908 C C . THR A 1 115 ? 0.179 -4.496 8.699 1.00 87.62 115 THR A C 1
ATOM 910 O O . THR A 1 115 ? 0.598 -4.550 7.542 1.00 87.62 115 THR A O 1
ATOM 913 N N . ILE A 1 116 ? -0.226 -5.596 9.346 1.00 89.69 116 ILE A N 1
ATOM 914 C CA . ILE A 1 116 ? -0.242 -6.932 8.730 1.00 89.69 116 ILE A CA 1
ATOM 915 C C . ILE A 1 116 ? -1.216 -6.957 7.551 1.00 89.69 116 ILE A C 1
ATOM 917 O O . ILE A 1 116 ? -0.871 -7.474 6.489 1.00 89.69 116 ILE A O 1
ATOM 921 N N . PHE A 1 117 ? -2.398 -6.357 7.701 1.00 90.06 117 PHE A N 1
ATOM 922 C CA . PHE A 1 117 ? -3.350 -6.218 6.604 1.00 90.06 117 PHE A CA 1
ATOM 923 C C . PHE A 1 117 ? -2.750 -5.430 5.427 1.00 90.06 117 PHE A C 1
ATOM 925 O O . PHE A 1 117 ? -2.859 -5.864 4.281 1.00 90.06 117 PHE A O 1
ATOM 932 N N . GLY A 1 118 ? -2.025 -4.341 5.701 1.00 88.88 118 GLY A N 1
ATOM 933 C CA . GLY A 1 118 ? -1.289 -3.562 4.700 1.00 88.88 118 GLY A CA 1
ATOM 934 C C . GLY A 1 118 ? -0.224 -4.364 3.959 1.00 88.88 118 GLY A C 1
ATOM 935 O O . GLY A 1 118 ? -0.101 -4.241 2.741 1.00 88.88 118 GLY A O 1
ATOM 936 N N . CYS A 1 119 ? 0.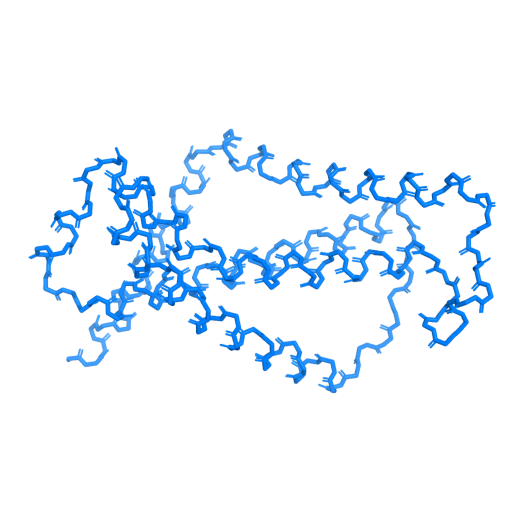497 -5.233 4.669 1.00 89.56 119 CYS A N 1
ATOM 937 C CA . CYS A 1 119 ? 1.464 -6.155 4.076 1.00 89.56 119 CYS A CA 1
ATOM 938 C C . CYS A 1 119 ? 0.782 -7.167 3.144 1.00 89.56 119 CYS A C 1
ATOM 940 O O . CYS A 1 119 ? 1.211 -7.342 2.005 1.00 89.56 119 CYS A O 1
ATOM 942 N N . ILE A 1 120 ? -0.322 -7.781 3.583 1.00 90.69 120 ILE A N 1
ATOM 943 C CA . ILE A 1 120 ? -1.082 -8.743 2.769 1.00 90.69 120 ILE A CA 1
ATOM 944 C C . ILE A 1 120 ? -1.643 -8.065 1.510 1.00 90.69 120 ILE A C 1
ATOM 946 O O . ILE A 1 120 ? -1.514 -8.603 0.409 1.00 90.69 120 ILE A O 1
ATOM 950 N N . PHE A 1 121 ? -2.229 -6.874 1.649 1.00 87.44 121 PHE A N 1
ATOM 951 C CA . PHE A 1 121 ? -2.754 -6.109 0.517 1.00 87.44 121 PHE A CA 1
ATOM 952 C C . PHE A 1 121 ? -1.642 -5.670 -0.450 1.00 87.44 121 PHE A C 1
ATOM 954 O O . PHE A 1 121 ? -1.806 -5.746 -1.670 1.00 87.44 121 PHE A O 1
ATOM 961 N N . GLY A 1 122 ? -0.484 -5.278 0.084 1.00 89.81 122 GLY A N 1
ATOM 962 C CA . GLY A 1 122 ? 0.703 -4.956 -0.701 1.00 89.81 122 GLY A CA 1
ATOM 963 C C . GLY A 1 122 ? 1.216 -6.156 -1.503 1.00 89.81 122 GLY A C 1
ATOM 964 O O . GLY A 1 122 ? 1.471 -6.021 -2.696 1.00 89.81 122 GLY A O 1
ATOM 965 N N . LEU A 1 123 ? 1.296 -7.343 -0.893 1.00 90.69 123 LEU A N 1
ATOM 966 C CA . LEU A 1 123 ? 1.683 -8.583 -1.582 1.00 90.69 123 LEU A CA 1
ATOM 967 C C . LEU A 1 123 ? 0.707 -8.949 -2.705 1.00 90.69 123 LEU A C 1
ATOM 969 O O . LEU A 1 123 ? 1.127 -9.337 -3.795 1.00 90.69 123 LEU A O 1
ATOM 973 N N . LEU A 1 124 ? -0.593 -8.783 -2.465 1.00 89.62 124 LEU A N 1
ATOM 974 C CA . LEU A 1 124 ? -1.620 -9.001 -3.481 1.00 89.62 124 LEU A CA 1
ATOM 975 C C . LEU A 1 124 ? -1.474 -8.007 -4.647 1.00 89.62 124 LEU A C 1
ATOM 977 O O . LEU A 1 124 ? -1.566 -8.401 -5.810 1.00 89.62 124 LEU A O 1
ATOM 981 N N . SER A 1 125 ? -1.163 -6.744 -4.346 1.00 88.06 125 SER A N 1
ATOM 982 C CA . SER A 1 125 ? -0.891 -5.709 -5.352 1.00 88.06 125 SER A CA 1
ATOM 983 C C . SER A 1 125 ? 0.356 -6.022 -6.185 1.00 88.06 125 SER A C 1
ATOM 985 O O . SER A 1 125 ? 0.311 -5.887 -7.407 1.00 88.06 125 SER A O 1
ATOM 987 N N . ILE A 1 126 ? 1.439 -6.507 -5.557 1.00 90.94 126 ILE A N 1
ATOM 988 C CA . ILE A 1 126 ? 2.646 -6.980 -6.257 1.00 90.94 126 ILE A CA 1
ATOM 989 C C . ILE A 1 126 ? 2.281 -8.079 -7.259 1.00 90.94 126 ILE A C 1
ATOM 991 O O . ILE A 1 126 ? 2.632 -7.977 -8.433 1.00 90.94 126 ILE A O 1
ATOM 995 N N . GLY A 1 127 ? 1.558 -9.116 -6.820 1.00 89.44 127 GLY A N 1
ATOM 996 C CA . GLY A 1 127 ? 1.193 -10.242 -7.683 1.00 89.44 127 GLY A CA 1
ATOM 997 C C . GLY A 1 127 ? 0.387 -9.811 -8.911 1.00 89.44 127 GLY A C 1
ATOM 998 O O . GLY A 1 127 ? 0.634 -10.281 -10.024 1.00 89.44 127 GLY A O 1
ATOM 999 N N . ILE A 1 128 ? -0.533 -8.861 -8.732 1.00 88.50 128 ILE A N 1
ATOM 1000 C CA . ILE A 1 128 ? -1.344 -8.314 -9.825 1.00 88.50 128 ILE A CA 1
ATOM 1001 C C . ILE A 1 128 ? -0.493 -7.478 -10.778 1.00 88.50 128 ILE A C 1
ATOM 1003 O O . ILE A 1 128 ? -0.570 -7.684 -11.985 1.00 88.50 128 ILE A O 1
ATOM 1007 N N . LEU A 1 129 ? 0.344 -6.576 -10.265 1.00 88.25 129 LEU A N 1
ATOM 1008 C CA . LEU A 1 129 ? 1.200 -5.731 -11.099 1.00 88.25 129 LEU A CA 1
ATOM 1009 C C . LEU A 1 129 ? 2.224 -6.541 -11.900 1.00 88.25 129 LEU A C 1
ATOM 1011 O O . LEU A 1 129 ? 2.446 -6.237 -13.068 1.00 88.25 129 LEU A O 1
ATOM 1015 N N . ILE A 1 130 ? 2.802 -7.597 -11.317 1.00 88.81 130 ILE A N 1
ATOM 1016 C CA . ILE A 1 130 ? 3.678 -8.534 -12.039 1.00 88.81 130 ILE A CA 1
ATOM 1017 C C . ILE A 1 130 ? 2.901 -9.231 -13.158 1.00 88.81 130 ILE A C 1
ATOM 1019 O O . ILE A 1 130 ? 3.385 -9.304 -14.285 1.00 88.81 130 ILE A O 1
ATOM 1023 N N . SER A 1 131 ? 1.685 -9.702 -12.869 1.00 88.38 131 SER A N 1
ATOM 1024 C CA . SER A 1 131 ? 0.835 -10.376 -13.859 1.00 88.38 131 SER A CA 1
ATOM 1025 C C . SER A 1 131 ? 0.469 -9.446 -15.018 1.00 88.38 131 SER A C 1
ATOM 1027 O O . SER A 1 131 ? 0.579 -9.831 -16.179 1.00 88.38 131 SER A O 1
ATOM 1029 N N . VAL A 1 132 ? 0.090 -8.201 -14.718 1.00 87.25 132 VAL A N 1
ATOM 1030 C CA . VAL A 1 132 ? -0.195 -7.165 -15.724 1.00 87.25 132 VAL A CA 1
ATOM 1031 C C . VAL A 1 132 ? 1.068 -6.810 -16.510 1.00 87.25 132 VAL A C 1
ATOM 1033 O O . VAL A 1 132 ? 1.018 -6.707 -17.732 1.00 87.25 132 VAL A O 1
ATOM 1036 N N . GLY A 1 133 ? 2.212 -6.686 -15.836 1.00 84.88 133 GLY A N 1
ATOM 1037 C CA . GLY A 1 133 ? 3.512 -6.440 -16.457 1.00 84.88 133 GLY A CA 1
ATOM 1038 C C . GLY A 1 133 ? 3.903 -7.502 -17.475 1.00 84.88 133 GLY A C 1
ATOM 1039 O O . GLY A 1 133 ? 4.292 -7.187 -18.600 1.00 84.88 133 GLY A O 1
ATOM 1040 N N . PHE A 1 134 ? 3.740 -8.767 -17.094 1.00 84.75 134 PHE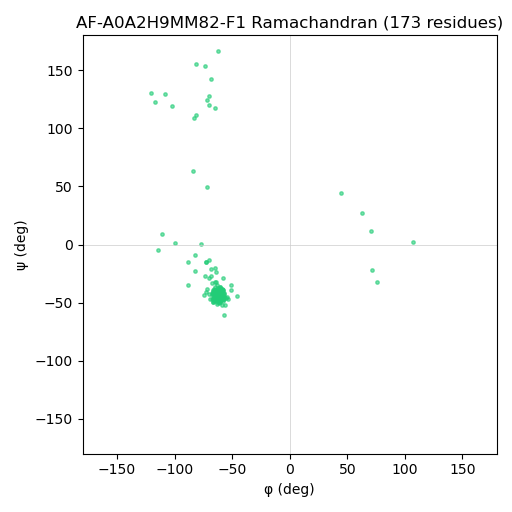 A N 1
ATOM 1041 C CA . PHE A 1 134 ? 4.018 -9.904 -17.958 1.00 84.75 134 PHE A CA 1
ATOM 1042 C C . PHE A 1 134 ? 3.047 -9.973 -19.146 1.00 84.75 134 PHE A C 1
ATOM 1044 O O . PHE A 1 134 ? 3.489 -10.067 -20.287 1.00 84.75 134 PHE A O 1
ATOM 1051 N N . LEU A 1 135 ? 1.734 -9.879 -18.900 1.00 85.12 135 LEU A N 1
ATOM 1052 C CA . LEU A 1 135 ? 0.708 -10.053 -19.935 1.00 85.12 135 LEU A CA 1
ATOM 1053 C C . LEU A 1 135 ? 0.621 -8.881 -20.921 1.00 85.12 135 LEU A C 1
ATOM 1055 O O . LEU A 1 135 ? 0.441 -9.109 -22.113 1.00 85.12 135 LEU A O 1
ATOM 1059 N N . CYS A 1 136 ? 0.726 -7.636 -20.448 1.00 82.38 136 CYS A N 1
ATOM 1060 C CA . CYS A 1 136 ? 0.563 -6.455 -21.301 1.00 82.38 136 CYS A CA 1
ATOM 1061 C C . CYS A 1 136 ? 1.866 -6.007 -21.969 1.00 82.38 136 CYS A C 1
ATOM 1063 O O . CYS A 1 136 ? 1.821 -5.516 -23.094 1.00 82.38 136 CYS A O 1
ATOM 1065 N N . PHE A 1 137 ? 3.014 -6.153 -21.296 1.00 77.31 137 PHE A N 1
ATO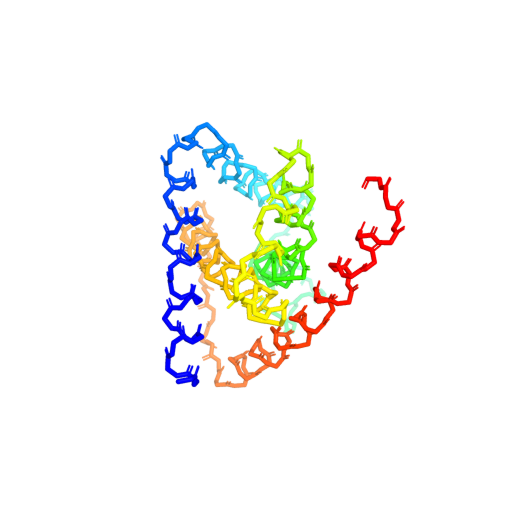M 1066 C CA . PHE A 1 137 ? 4.290 -5.598 -21.769 1.00 77.31 137 PHE A CA 1
ATOM 1067 C C . PHE A 1 137 ? 5.337 -6.659 -22.137 1.00 77.31 137 PHE A C 1
ATOM 1069 O O . PHE A 1 137 ? 6.407 -6.303 -22.643 1.00 77.31 137 PHE A O 1
ATOM 1076 N N . GLY A 1 138 ? 5.045 -7.946 -21.906 1.00 72.38 138 GLY A N 1
ATOM 1077 C CA . GLY A 1 138 ? 5.933 -9.057 -22.262 1.00 72.38 138 GLY A CA 1
ATOM 1078 C C . GLY A 1 138 ? 7.276 -9.019 -21.533 1.00 72.38 138 GLY A C 1
ATOM 1079 O O . GLY A 1 138 ? 8.283 -9.466 -22.075 1.00 72.38 138 GLY A O 1
ATOM 1080 N N . VAL A 1 139 ? 7.318 -8.423 -20.338 1.00 74.88 139 VAL A N 1
ATOM 1081 C CA . VAL A 1 139 ? 8.554 -8.239 -19.570 1.00 74.88 139 VAL A CA 1
ATOM 1082 C C . VAL A 1 139 ? 9.035 -9.576 -19.007 1.00 74.88 139 VAL A C 1
ATOM 1084 O O . VAL A 1 139 ? 8.318 -10.241 -18.258 1.00 74.88 139 VAL A O 1
ATOM 1087 N N . SER A 1 140 ? 10.275 -9.952 -19.322 1.00 69.50 140 SER A N 1
ATOM 1088 C CA . SER A 1 140 ? 10.963 -11.065 -18.672 1.00 69.50 140 SER A CA 1
ATOM 1089 C C . SER A 1 140 ? 11.591 -10.589 -17.364 1.00 69.50 140 SER A C 1
ATOM 1091 O O . SER A 1 140 ? 12.578 -9.852 -17.371 1.00 69.50 140 SER A O 1
ATOM 1093 N N . PHE A 1 141 ? 11.040 -11.018 -16.232 1.00 69.44 141 PHE A N 1
ATOM 1094 C CA . PHE A 1 141 ? 11.666 -10.769 -14.937 1.00 69.44 141 PHE A CA 1
ATOM 1095 C C . PHE A 1 141 ? 12.935 -11.616 -14.805 1.00 69.44 141 PHE A C 1
ATOM 1097 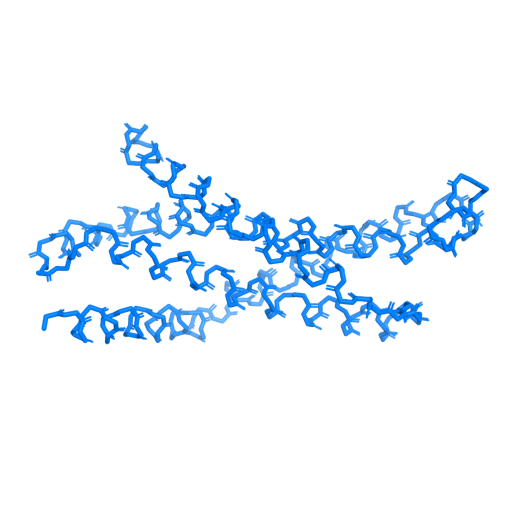O O . PHE A 1 141 ? 12.902 -12.831 -15.006 1.00 69.44 141 PHE A O 1
ATOM 1104 N N . GLY A 1 142 ? 14.055 -10.973 -14.471 1.00 69.56 142 GLY A N 1
ATOM 1105 C CA . GLY A 1 142 ? 15.294 -11.676 -14.145 1.00 69.56 142 GLY A CA 1
ATOM 1106 C C . GLY A 1 142 ? 15.141 -12.567 -12.908 1.00 69.56 142 GLY A C 1
ATOM 1107 O O . GLY A 1 142 ? 14.184 -12.453 -12.138 1.00 69.56 142 GLY A O 1
ATOM 1108 N N . THR A 1 143 ? 16.106 -13.458 -12.688 1.00 70.56 143 THR A N 1
ATOM 1109 C CA . THR A 1 143 ? 16.108 -14.340 -11.517 1.00 70.56 143 THR A CA 1
ATOM 1110 C C . THR A 1 143 ? 16.255 -13.526 -10.233 1.00 70.56 143 THR A C 1
ATOM 1112 O O . THR A 1 143 ? 17.278 -12.874 -10.020 1.00 70.56 143 THR A O 1
ATOM 1115 N N . ALA A 1 144 ? 15.248 -13.581 -9.362 1.00 75.81 144 ALA A N 1
ATOM 1116 C CA . ALA A 1 144 ? 15.331 -12.981 -8.039 1.00 75.81 144 ALA A CA 1
ATOM 1117 C C . ALA A 1 144 ? 16.311 -13.777 -7.163 1.00 75.81 144 ALA A C 1
ATOM 1119 O O . ALA A 1 144 ? 16.116 -14.965 -6.904 1.00 75.81 144 ALA A O 1
ATOM 1120 N N . THR A 1 145 ? 17.361 -13.111 -6.691 1.00 85.31 145 THR A N 1
ATOM 1121 C CA . THR A 1 145 ? 18.332 -13.695 -5.759 1.00 85.31 145 THR A CA 1
ATOM 1122 C C . THR A 1 145 ? 17.784 -13.639 -4.331 1.00 85.31 145 THR A C 1
ATOM 1124 O O . THR A 1 145 ? 16.997 -12.757 -3.988 1.00 85.31 145 THR A O 1
ATOM 1127 N N . ILE A 1 146 ? 18.254 -14.526 -3.449 1.00 87.75 146 ILE A N 1
ATOM 1128 C CA . ILE A 1 146 ? 17.902 -14.518 -2.018 1.00 87.75 146 ILE A CA 1
ATOM 1129 C C . ILE A 1 146 ? 18.102 -13.140 -1.352 1.00 87.75 146 ILE A C 1
ATOM 1131 O O . ILE A 1 146 ? 17.299 -12.723 -0.522 1.00 87.75 146 ILE A O 1
ATOM 1135 N N . HIS A 1 147 ? 19.121 -12.388 -1.782 1.00 87.94 147 HIS A N 1
ATOM 1136 C CA . HIS A 1 147 ? 19.404 -11.030 -1.313 1.00 87.94 147 HIS A CA 1
ATOM 1137 C C . HIS A 1 147 ? 18.234 -10.063 -1.546 1.00 87.94 147 HIS A C 1
ATOM 1139 O O . HIS A 1 147 ? 17.935 -9.249 -0.676 1.00 87.94 147 HIS A O 1
ATOM 1145 N N . THR A 1 148 ? 17.527 -10.179 -2.674 1.00 87.00 148 THR A N 1
ATOM 1146 C CA . THR A 1 148 ? 16.364 -9.340 -2.990 1.00 87.00 148 THR A CA 1
ATOM 1147 C C . THR A 1 148 ? 15.244 -9.553 -1.975 1.00 87.00 148 THR A C 1
ATOM 1149 O O . THR A 1 148 ? 14.658 -8.586 -1.492 1.00 87.00 148 THR A O 1
ATOM 1152 N N . PHE A 1 149 ? 14.991 -10.806 -1.587 1.00 87.44 149 PHE A N 1
ATOM 1153 C CA . PHE A 1 149 ? 13.989 -11.130 -0.572 1.00 87.44 149 PHE A CA 1
ATOM 1154 C C . PHE A 1 149 ? 14.366 -10.586 0.806 1.00 87.44 149 PHE A C 1
ATOM 1156 O O . PHE A 1 149 ? 13.507 -10.041 1.496 1.00 87.44 149 PHE A O 1
ATOM 1163 N N . ILE A 1 150 ? 15.643 -10.679 1.188 1.00 91.88 150 ILE A N 1
ATOM 1164 C CA . ILE A 1 150 ? 16.137 -10.150 2.467 1.00 91.88 150 ILE A CA 1
ATOM 1165 C C . ILE A 1 150 ? 15.971 -8.629 2.523 1.00 91.88 150 ILE A C 1
ATOM 1167 O O . ILE A 1 150 ? 15.439 -8.110 3.503 1.00 91.88 150 ILE A O 1
ATOM 1171 N N . ILE A 1 151 ? 16.381 -7.918 1.467 1.00 91.81 151 ILE A N 1
ATOM 1172 C CA . ILE A 1 151 ? 16.250 -6.458 1.391 1.00 91.81 151 ILE A CA 1
ATOM 1173 C C . ILE A 1 151 ? 14.774 -6.064 1.447 1.00 91.81 151 ILE A C 1
ATOM 1175 O O . ILE A 1 151 ? 14.404 -5.218 2.253 1.00 91.81 151 ILE A O 1
ATOM 1179 N N . MET A 1 152 ? 13.916 -6.719 0.662 1.00 89.50 152 MET A N 1
ATOM 1180 C CA . MET A 1 152 ? 12.481 -6.434 0.652 1.00 89.50 152 MET A CA 1
ATOM 1181 C C . MET A 1 152 ? 11.839 -6.673 2.024 1.00 89.50 152 MET A C 1
ATOM 1183 O O . MET A 1 152 ? 11.033 -5.861 2.474 1.00 89.50 152 MET A O 1
ATOM 1187 N N . PHE A 1 153 ? 12.216 -7.752 2.713 1.00 90.44 153 PHE A N 1
ATOM 1188 C CA . PHE A 1 153 ? 11.726 -8.056 4.054 1.00 90.44 153 PHE A CA 1
ATOM 1189 C C . PHE A 1 153 ? 12.188 -7.020 5.087 1.00 90.44 153 PHE A C 1
ATOM 1191 O O . PHE A 1 153 ? 11.381 -6.531 5.878 1.00 90.44 153 PHE A O 1
ATOM 1198 N N . LEU A 1 154 ? 13.467 -6.637 5.058 1.00 93.38 154 LEU A N 1
ATOM 1199 C CA . LEU A 1 154 ? 14.007 -5.629 5.968 1.00 93.38 154 LEU A CA 1
ATOM 1200 C C . LEU A 1 154 ? 13.375 -4.254 5.718 1.00 93.38 154 LEU A C 1
ATOM 1202 O O . LEU A 1 154 ? 12.964 -3.584 6.663 1.00 93.38 154 LEU A O 1
ATOM 1206 N N . SER A 1 155 ? 13.225 -3.852 4.454 1.00 92.19 155 SER A N 1
ATOM 1207 C CA . SER A 1 155 ? 12.524 -2.620 4.087 1.00 92.19 155 SER A CA 1
ATOM 1208 C C . SER A 1 155 ? 11.063 -2.645 4.528 1.00 92.19 155 SER A C 1
ATOM 1210 O O . SER A 1 155 ? 10.581 -1.644 5.051 1.00 92.19 155 SER A O 1
ATOM 1212 N N . ALA A 1 156 ? 10.369 -3.778 4.386 1.00 90.00 156 ALA A N 1
ATOM 1213 C CA . ALA A 1 156 ? 9.007 -3.928 4.886 1.00 90.00 156 ALA A CA 1
ATOM 1214 C C . ALA A 1 156 ? 8.948 -3.676 6.398 1.00 90.00 156 ALA A C 1
ATOM 1216 O O . ALA A 1 156 ? 8.146 -2.855 6.832 1.00 90.00 156 ALA A O 1
ATOM 1217 N N . LEU A 1 157 ? 9.833 -4.296 7.188 1.00 91.06 157 LEU A N 1
ATOM 1218 C CA . LEU A 1 157 ? 9.907 -4.083 8.639 1.00 91.06 157 LEU A CA 1
ATOM 1219 C C . LEU A 1 157 ? 10.149 -2.614 9.015 1.00 91.06 157 LEU A C 1
ATOM 1221 O O . LEU A 1 157 ? 9.504 -2.105 9.931 1.00 91.06 157 LEU A O 1
ATOM 1225 N N . LEU A 1 158 ? 11.031 -1.914 8.298 1.00 92.69 158 LEU A N 1
ATOM 1226 C CA . LEU A 1 158 ? 11.256 -0.482 8.520 1.00 92.69 158 LEU A CA 1
ATOM 1227 C C . LEU A 1 158 ? 9.985 0.332 8.244 1.00 92.69 158 LEU A C 1
ATOM 1229 O O . LEU A 1 158 ? 9.594 1.169 9.060 1.00 92.69 158 LEU A O 1
ATOM 1233 N N . MET A 1 159 ? 9.299 0.050 7.134 1.00 91.50 159 MET A N 1
ATOM 1234 C CA . MET A 1 159 ? 8.053 0.731 6.769 1.00 91.50 159 MET A CA 1
ATOM 1235 C C . MET A 1 159 ? 6.917 0.452 7.756 1.00 91.50 159 MET A C 1
ATOM 1237 O O . MET A 1 159 ? 6.109 1.342 8.016 1.00 91.50 159 MET A O 1
ATOM 1241 N N . MET A 1 160 ? 6.876 -0.737 8.366 1.00 89.88 160 MET A N 1
ATOM 1242 C CA . MET A 1 160 ? 5.936 -1.044 9.450 1.00 89.88 160 MET A CA 1
ATOM 1243 C C . MET A 1 160 ? 6.133 -0.109 10.648 1.00 89.88 160 MET A C 1
ATOM 1245 O O . MET A 1 160 ? 5.155 0.399 11.196 1.00 89.88 160 MET A O 1
ATOM 1249 N N . GLY A 1 161 ? 7.390 0.146 11.030 1.00 88.94 161 GLY A N 1
ATOM 1250 C CA . GLY A 1 161 ? 7.729 1.083 12.102 1.00 88.94 161 GLY A CA 1
ATOM 1251 C C . GLY A 1 161 ? 7.272 2.508 11.787 1.00 88.94 161 GLY A C 1
ATOM 1252 O O . GLY A 1 161 ? 6.591 3.130 12.603 1.00 88.94 161 GLY A O 1
ATOM 1253 N N . PHE A 1 162 ? 7.562 2.996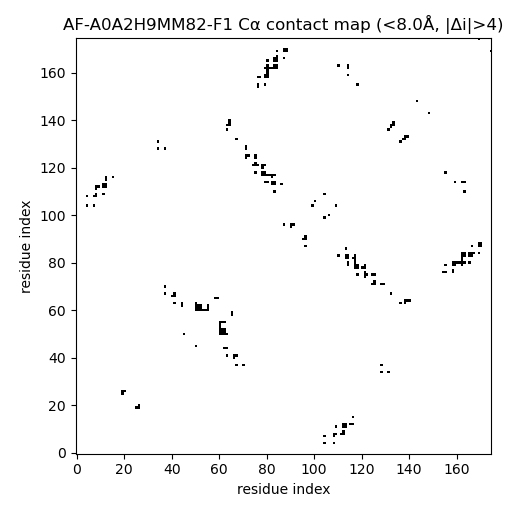 10.577 1.00 89.44 162 PHE A N 1
ATOM 1254 C CA . PHE A 1 162 ? 7.084 4.306 10.122 1.00 89.44 162 PHE A CA 1
ATOM 1255 C C . PHE A 1 162 ? 5.556 4.403 10.123 1.00 89.44 162 PHE A C 1
ATOM 1257 O O . PHE A 1 162 ? 5.012 5.388 10.618 1.00 89.44 162 PHE A O 1
ATOM 1264 N N . GLY A 1 163 ? 4.854 3.375 9.643 1.00 87.19 163 GLY A N 1
ATOM 1265 C CA . GLY A 1 163 ? 3.391 3.359 9.621 1.00 87.19 163 GLY A CA 1
ATOM 1266 C C . GLY A 1 163 ? 2.763 3.469 11.013 1.00 87.19 163 GLY A C 1
ATOM 1267 O O . GLY A 1 163 ? 1.767 4.169 11.188 1.00 87.19 163 GLY A O 1
ATOM 1268 N N . MET A 1 164 ? 3.367 2.855 12.035 1.00 86.69 164 MET A N 1
ATOM 1269 C CA . MET A 1 164 ? 2.903 3.005 13.421 1.00 86.69 164 MET A CA 1
ATOM 1270 C C . MET A 1 164 ? 3.103 4.429 13.954 1.00 86.69 164 MET A C 1
ATOM 1272 O O . MET A 1 164 ? 2.201 4.971 14.593 1.00 86.69 164 MET A O 1
ATOM 1276 N N . ILE A 1 165 ? 4.254 5.050 13.668 1.00 89.38 165 ILE A N 1
ATOM 1277 C CA . ILE A 1 165 ? 4.543 6.436 14.068 1.00 89.38 165 ILE A CA 1
ATOM 1278 C C . ILE A 1 165 ? 3.538 7.392 13.416 1.00 89.38 165 ILE A C 1
ATOM 1280 O O . ILE A 1 165 ? 2.923 8.209 14.103 1.00 89.38 165 ILE A O 1
ATOM 1284 N N . PHE A 1 166 ? 3.317 7.257 12.106 1.00 85.94 166 PHE A N 1
ATOM 1285 C CA . PHE A 1 166 ? 2.348 8.081 11.386 1.00 85.94 166 PHE A CA 1
ATOM 1286 C C . PHE A 1 166 ? 0.914 7.843 11.854 1.00 85.94 166 PHE A C 1
ATOM 1288 O O . PHE A 1 166 ? 0.160 8.806 11.961 1.00 85.94 166 PHE A O 1
ATOM 1295 N N . GLY A 1 167 ? 0.543 6.607 12.199 1.00 83.94 167 GLY A N 1
ATOM 1296 C CA . GLY A 1 167 ? -0.761 6.303 12.791 1.00 83.94 167 GLY A CA 1
ATOM 1297 C C . GLY A 1 167 ? -0.994 7.075 14.090 1.00 83.94 167 GLY A C 1
ATOM 1298 O O . GLY A 1 167 ? -2.028 7.719 14.248 1.00 83.94 167 GLY A O 1
ATOM 1299 N N . GLY A 1 168 ? -0.004 7.092 14.988 1.00 84.12 168 GLY A N 1
ATOM 1300 C CA . GLY A 1 168 ? -0.066 7.884 16.221 1.00 84.12 168 GLY A CA 1
ATOM 1301 C C . GLY A 1 168 ? -0.185 9.389 15.957 1.00 84.12 168 GLY A C 1
ATOM 1302 O O . GLY A 1 168 ? -1.014 10.061 16.571 1.00 84.12 168 GLY A O 1
ATOM 1303 N N . LEU A 1 169 ? 0.586 9.910 14.998 1.00 86.62 169 LEU A N 1
ATOM 1304 C CA . LEU A 1 169 ? 0.503 11.315 14.588 1.00 86.62 169 LEU A CA 1
ATOM 1305 C C . LEU A 1 169 ? -0.870 11.676 14.006 1.00 86.62 169 LEU A C 1
ATOM 1307 O O . LEU A 1 169 ? -1.371 12.760 14.284 1.00 86.62 169 LEU A O 1
ATOM 1311 N N . THR A 1 170 ? -1.512 10.780 13.251 1.00 84.88 170 THR A N 1
ATOM 1312 C CA . THR A 1 170 ? -2.864 11.009 12.712 1.00 84.88 170 THR A CA 1
ATOM 1313 C C . THR A 1 170 ? -3.888 11.254 13.825 1.00 84.88 170 THR A C 1
ATOM 1315 O O . THR A 1 170 ? -4.717 12.150 13.693 1.00 84.88 170 THR A O 1
ATOM 1318 N N . ILE A 1 171 ? -3.798 10.534 14.951 1.00 83.69 171 ILE A N 1
ATOM 1319 C CA . ILE A 1 171 ? -4.671 10.781 16.114 1.00 83.69 171 ILE A CA 1
ATOM 1320 C C . ILE A 1 171 ? -4.424 12.183 16.680 1.00 83.69 171 ILE A C 1
ATOM 1322 O O . ILE A 1 171 ? -5.372 12.898 17.003 1.00 83.69 171 ILE A O 1
ATOM 1326 N N . TRP A 1 172 ? -3.152 12.573 16.811 1.00 83.31 172 TRP A N 1
ATOM 1327 C CA . TRP A 1 172 ? -2.770 13.847 17.420 1.00 83.31 172 TRP A CA 1
ATOM 1328 C C . TRP A 1 172 ? -3.202 15.055 16.583 1.00 83.31 172 TRP A C 1
ATOM 1330 O O . TRP A 1 172 ? -3.701 16.033 17.132 1.00 83.31 172 TRP A O 1
ATOM 1340 N N . VAL A 1 173 ? -3.048 14.978 15.258 1.00 83.75 173 VAL A N 1
ATOM 1341 C CA . VAL A 1 173 ? -3.325 16.101 14.346 1.00 83.75 173 VAL A CA 1
ATOM 1342 C C . VAL A 1 173 ? -4.829 16.377 14.184 1.00 83.75 173 VAL A C 1
ATOM 1344 O O . VAL A 1 173 ? -5.189 17.466 13.749 1.00 83.75 173 VAL A O 1
ATOM 1347 N N . LYS A 1 174 ? -5.715 15.457 14.595 1.00 61.91 174 LYS A N 1
ATOM 1348 C CA . LYS A 1 174 ? -7.183 15.626 14.615 1.00 61.91 174 LYS A CA 1
ATOM 1349 C C . LYS A 1 174 ? -7.752 16.267 13.330 1.00 61.91 174 LYS A C 1
ATOM 1351 O O . LYS A 1 174 ? -8.610 17.143 13.410 1.00 61.91 174 LYS A O 1
ATOM 1356 N N . ASN A 1 175 ? -7.268 15.810 12.170 1.00 49.97 175 ASN A N 1
ATOM 1357 C CA . ASN A 1 175 ? -7.735 16.180 10.827 1.00 49.97 175 ASN A CA 1
ATOM 1358 C C . ASN A 1 175 ? -7.985 14.931 9.978 1.00 49.97 175 ASN A C 1
ATOM 1360 O O . ASN A 1 175 ? -7.103 14.040 9.958 1.00 49.97 175 ASN A O 1
#

Sequence (175 aa):
MMVDEIRKVGVFIKRDFRILFTYRLAFSTAFLGIIFNLFYLVLFGSMFGSRELSALLPYGGDFISYILVGSIGWGFMWSIMGMTSSSLRSEMMMGTMESILLTSTKISTIMLAYTIFGCIFGLLSIGILISVGFLCFGVSFGTATIHTFIIMFLSALLMMGFGMIFGGLTIWVKN

Nearest PDB structures (foldseek):
  7qba-assembly1_E  TM=4.663E-01  e=5.339E+00  Stutzerimonas stutzeri

Radius of gyration: 18.89 Å; Cα contacts (8 Å, |Δi|>4): 138; chains: 1; bounding box: 42×33×56 Å

Solvent-accessible surface area (backbone atoms only — not comparable to full-atom values): 9428 Å² total; per-residue (Å²): 113,71,67,55,52,56,50,48,31,54,51,50,42,53,49,54,51,50,49,47,68,68,42,49,65,63,42,52,51,52,55,49,50,57,52,51,51,50,51,52,54,45,54,60,51,57,72,70,77,53,62,64,42,84,90,32,53,93,75,71,23,42,50,61,58,47,51,50,56,49,50,44,54,49,50,33,47,50,32,20,27,45,30,28,33,53,52,50,50,50,30,53,76,68,62,46,45,63,63,57,63,73,39,103,56,59,68,66,52,54,52,48,26,36,30,51,43,15,44,55,52,22,53,53,48,40,57,50,51,53,50,49,41,36,73,77,67,66,51,82,80,72,87,83,51,75,66,57,56,52,51,53,51,53,51,46,56,53,26,42,55,51,7,52,54,48,28,56,48,48,64,72,68,73,117